Protein AF-A0A1L8FD38-F1 (afdb_monomer_lite)

pLDDT: mean 92.68, std 6.43, range [56.72, 98.38]

InterPro domains:
  IPR029375 Cilia- and flagella-associated protein 141 [PF15104] (20-100)

Structure (mmCIF, N/CA/C/O backbone):
data_AF-A0A1L8FD38-F1
#
_entry.id   AF-A0A1L8FD38-F1
#
loop_
_atom_site.group_PDB
_atom_site.id
_atom_site.type_symbol
_atom_site.label_atom_id
_atom_site.label_alt_id
_atom_site.label_comp_id
_atom_site.label_asym_id
_atom_site.label_entity_id
_atom_site.label_seq_id
_atom_site.pdbx_PDB_ins_code
_atom_site.Cartn_x
_atom_site.Cartn_y
_atom_site.Cartn_z
_atom_site.occupancy
_atom_site.B_iso_or_equiv
_atom_site.auth_seq_id
_atom_site.auth_comp_id
_atom_site.auth_asym_id
_atom_site.auth_atom_id
_atom_site.pdbx_PDB_model_num
ATOM 1 N N . MET A 1 1 ? 50.514 -5.854 -66.752 1.00 56.72 1 MET A N 1
ATOM 2 C CA . MET A 1 1 ? 50.769 -5.422 -65.360 1.00 56.72 1 MET A CA 1
ATOM 3 C C . MET A 1 1 ? 50.125 -4.059 -65.185 1.00 56.72 1 MET A C 1
ATOM 5 O O . MET A 1 1 ? 50.351 -3.207 -66.035 1.00 56.72 1 MET A O 1
ATOM 9 N N . LEU A 1 2 ? 49.262 -3.872 -64.185 1.00 68.06 2 LEU A N 1
ATOM 10 C CA . LEU A 1 2 ? 48.646 -2.565 -63.935 1.00 68.06 2 LEU A CA 1
ATOM 11 C C . LEU A 1 2 ? 49.738 -1.534 -63.613 1.00 68.06 2 LEU A C 1
ATOM 13 O O . LEU A 1 2 ? 50.715 -1.862 -62.945 1.00 68.06 2 LEU A O 1
ATOM 17 N N . SER A 1 3 ? 49.570 -0.300 -64.092 1.00 80.50 3 SER A N 1
ATOM 18 C CA . SER A 1 3 ? 50.418 0.833 -63.701 1.00 80.50 3 SER A CA 1
ATOM 19 C C . SER A 1 3 ? 50.446 0.960 -62.173 1.00 80.50 3 SER A C 1
ATOM 21 O O . SER A 1 3 ? 49.410 0.806 -61.524 1.00 80.50 3 SER A O 1
ATOM 23 N N . VAL A 1 4 ? 51.609 1.277 -61.599 1.00 81.94 4 VAL A N 1
ATOM 24 C CA . VAL A 1 4 ? 51.807 1.489 -60.149 1.00 81.94 4 VAL A CA 1
ATOM 25 C C . VAL A 1 4 ? 50.770 2.466 -59.572 1.00 81.94 4 VAL A C 1
ATOM 27 O O . VAL A 1 4 ? 50.275 2.285 -58.459 1.00 81.94 4 VAL A O 1
ATOM 30 N N . ASN A 1 5 ? 50.349 3.457 -60.363 1.00 83.00 5 ASN A N 1
ATOM 31 C CA . ASN A 1 5 ? 49.314 4.411 -59.966 1.00 83.00 5 ASN A CA 1
ATOM 32 C C . ASN A 1 5 ? 47.923 3.771 -59.860 1.00 83.00 5 ASN A C 1
ATOM 34 O O . ASN A 1 5 ? 47.168 4.113 -58.955 1.00 83.00 5 ASN A O 1
ATOM 38 N N . ALA A 1 6 ? 47.587 2.821 -60.736 1.00 80.94 6 ALA A N 1
ATOM 39 C CA . ALA A 1 6 ? 46.312 2.109 -60.686 1.00 80.94 6 ALA A CA 1
ATOM 40 C C . ALA A 1 6 ? 46.235 1.172 -59.469 1.00 80.94 6 ALA A C 1
ATOM 42 O O . ALA A 1 6 ? 45.207 1.125 -58.801 1.00 80.94 6 ALA A O 1
ATOM 43 N N . GLN A 1 7 ? 47.336 0.497 -59.119 1.00 84.56 7 GLN A N 1
ATOM 44 C CA . GLN A 1 7 ? 47.408 -0.332 -57.906 1.00 84.56 7 GLN A CA 1
ATOM 45 C C . GLN A 1 7 ? 47.212 0.501 -56.634 1.00 84.56 7 GLN A C 1
ATOM 47 O O . GLN A 1 7 ? 46.474 0.099 -55.737 1.00 84.56 7 GLN A O 1
ATOM 52 N N . ARG A 1 8 ? 47.799 1.701 -56.585 1.00 83.00 8 ARG A N 1
ATOM 53 C CA . ARG A 1 8 ? 47.629 2.626 -55.460 1.00 83.00 8 ARG A CA 1
ATOM 54 C C . ARG A 1 8 ? 46.189 3.129 -55.317 1.00 83.00 8 ARG A C 1
ATOM 56 O O . ARG A 1 8 ? 45.706 3.280 -54.200 1.00 83.00 8 ARG A O 1
ATOM 63 N N . GLN A 1 9 ? 45.489 3.367 -56.428 1.00 83.12 9 GLN A N 1
ATOM 64 C CA . GLN A 1 9 ? 44.071 3.746 -56.400 1.00 83.12 9 GLN A CA 1
ATOM 65 C C . GLN A 1 9 ? 43.195 2.608 -55.875 1.00 83.12 9 GLN A C 1
ATOM 67 O O . GLN A 1 9 ? 42.357 2.845 -55.011 1.00 83.12 9 GLN A O 1
ATOM 72 N N . VAL A 1 10 ? 43.436 1.372 -56.321 1.00 88.06 10 VAL A N 1
ATOM 73 C CA . VAL A 1 10 ? 42.725 0.190 -55.811 1.00 88.06 10 VAL A CA 1
ATOM 74 C C . VAL A 1 10 ? 42.932 0.050 -54.301 1.00 88.06 10 VAL A C 1
ATOM 76 O O . VAL A 1 10 ? 41.950 0.020 -53.563 1.00 88.06 10 VAL A O 1
ATOM 79 N N . GLN A 1 11 ? 44.178 0.115 -53.824 1.00 88.31 11 GLN A N 1
ATOM 80 C CA . GLN A 1 11 ? 44.491 0.059 -52.390 1.00 88.31 11 GLN A CA 1
ATOM 81 C C . GLN A 1 11 ? 43.795 1.172 -51.592 1.00 88.31 11 GLN A C 1
ATOM 83 O O . GLN A 1 11 ? 43.192 0.911 -50.553 1.00 88.31 11 GLN A O 1
ATOM 88 N N . ASN A 1 12 ? 43.812 2.412 -52.091 1.00 90.62 12 ASN A N 1
ATOM 89 C CA . ASN A 1 12 ? 43.117 3.524 -51.443 1.00 90.62 12 ASN A CA 1
ATOM 90 C C . ASN A 1 12 ? 41.600 3.295 -51.383 1.00 90.62 12 ASN A C 1
ATOM 92 O O . ASN A 1 12 ? 40.978 3.556 -50.354 1.00 90.62 12 ASN A O 1
ATOM 96 N N . THR A 1 13 ? 40.993 2.786 -52.458 1.00 90.88 13 THR A N 1
ATOM 97 C CA . THR A 1 13 ? 39.556 2.487 -52.466 1.00 90.88 13 THR A CA 1
ATOM 98 C C . THR A 1 13 ? 39.208 1.352 -51.510 1.00 90.88 13 THR A C 1
ATOM 100 O O . THR A 1 13 ? 38.262 1.484 -50.740 1.00 90.88 13 THR A O 1
ATOM 103 N N . GLU A 1 14 ? 39.989 0.273 -51.476 1.00 91.88 14 GLU A N 1
ATOM 104 C CA . GLU A 1 14 ? 39.795 -0.849 -50.551 1.00 91.88 14 GLU A CA 1
ATOM 105 C C . GLU A 1 14 ? 39.868 -0.401 -49.090 1.00 91.88 14 GLU A C 1
ATOM 107 O O . GLU A 1 14 ? 39.024 -0.801 -48.285 1.00 91.88 14 GLU A O 1
ATOM 112 N N . MET A 1 15 ? 40.812 0.489 -48.769 1.00 92.06 15 MET A N 1
ATOM 113 C CA . MET A 1 15 ? 40.943 1.104 -47.447 1.00 92.06 15 MET A CA 1
ATOM 114 C C . MET A 1 15 ? 39.725 1.955 -47.080 1.00 92.06 15 MET A C 1
ATOM 116 O O . MET A 1 15 ? 39.210 1.849 -45.966 1.00 92.06 15 MET A O 1
ATOM 120 N N . LEU A 1 16 ? 39.215 2.763 -48.013 1.00 92.69 16 LEU A N 1
ATOM 121 C CA . LEU A 1 16 ? 38.004 3.559 -47.798 1.00 92.69 16 LEU A CA 1
ATOM 122 C C . LEU A 1 16 ? 36.777 2.670 -47.569 1.00 92.69 16 LEU A C 1
ATOM 124 O O . LEU A 1 16 ? 36.005 2.908 -46.636 1.00 92.69 16 LEU A O 1
ATOM 128 N N . TRP A 1 17 ? 36.626 1.610 -48.365 1.00 89.56 17 TRP A N 1
ATOM 129 C CA . TRP A 1 17 ? 35.550 0.635 -48.206 1.00 89.56 17 TRP A CA 1
ATOM 130 C C . TRP A 1 17 ? 35.669 -0.149 -46.895 1.00 89.56 17 TRP A C 1
ATOM 132 O O . TRP A 1 17 ? 34.656 -0.393 -46.240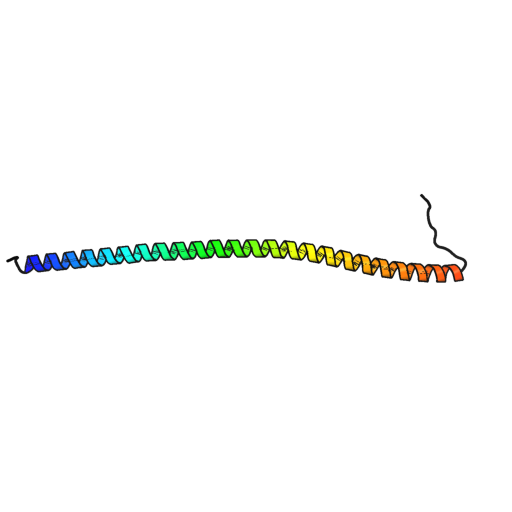 1.00 89.56 17 TRP A O 1
ATOM 142 N N . ALA A 1 18 ? 36.882 -0.513 -46.474 1.00 92.62 18 ALA A N 1
ATOM 143 C CA . ALA A 1 18 ? 37.130 -1.154 -45.185 1.00 92.62 18 ALA A CA 1
ATOM 144 C C . ALA A 1 18 ? 36.751 -0.232 -44.019 1.00 92.62 18 ALA A C 1
ATOM 146 O O . ALA A 1 18 ? 35.984 -0.638 -43.148 1.00 92.62 18 ALA A O 1
ATOM 147 N N . ALA A 1 19 ? 37.183 1.030 -44.058 1.00 93.38 19 ALA A N 1
ATOM 148 C CA . ALA A 1 19 ? 36.825 2.031 -43.058 1.00 93.38 19 ALA A CA 1
ATOM 149 C C . ALA A 1 19 ? 35.313 2.317 -43.019 1.00 93.38 19 ALA A C 1
ATOM 151 O O . ALA A 1 19 ? 34.765 2.653 -41.972 1.00 93.38 19 ALA A O 1
ATOM 152 N N . GLN A 1 20 ? 34.621 2.215 -44.156 1.00 93.88 20 GLN A N 1
ATOM 153 C CA . GLN A 1 20 ? 33.172 2.402 -44.222 1.00 93.88 20 GLN A CA 1
ATOM 154 C C . GLN A 1 20 ? 32.397 1.205 -43.664 1.00 93.88 20 GLN A C 1
ATOM 156 O O . GLN A 1 20 ? 31.399 1.406 -42.973 1.00 93.88 20 GLN A O 1
ATOM 161 N N . ARG A 1 21 ? 32.869 -0.024 -43.910 1.00 94.31 21 ARG A N 1
ATOM 162 C CA . ARG A 1 21 ? 32.319 -1.231 -43.276 1.00 94.31 21 ARG A CA 1
ATOM 163 C C . ARG A 1 21 ? 32.487 -1.189 -41.763 1.00 94.31 21 ARG A C 1
ATOM 165 O O . ARG A 1 21 ? 31.542 -1.515 -41.054 1.00 94.31 21 ARG A O 1
ATOM 172 N N . GLU A 1 22 ? 33.645 -0.749 -41.281 1.00 88.19 22 GLU A N 1
ATOM 173 C CA . GLU A 1 22 ? 33.897 -0.667 -39.843 1.00 88.19 22 GLU A CA 1
ATOM 174 C C . GLU A 1 22 ? 33.012 0.387 -39.174 1.00 88.19 22 GLU A C 1
ATOM 176 O O . GLU A 1 22 ? 32.321 0.085 -38.207 1.00 88.19 22 GLU A O 1
ATOM 181 N N . ARG A 1 23 ? 32.876 1.570 -39.788 1.00 92.62 23 ARG A N 1
ATOM 182 C CA . ARG A 1 23 ? 31.905 2.581 -39.340 1.00 92.62 23 ARG A CA 1
ATOM 183 C C . ARG A 1 23 ? 30.469 2.062 -39.312 1.00 92.62 23 ARG A C 1
ATOM 185 O O . ARG A 1 23 ? 29.695 2.455 -38.446 1.00 92.62 23 ARG A O 1
ATOM 192 N N . GLN A 1 24 ? 30.078 1.217 -40.268 1.00 91.44 24 GLN A N 1
ATOM 193 C CA . GLN A 1 24 ? 28.744 0.619 -40.250 1.00 91.44 24 GLN A CA 1
ATOM 194 C C . GLN A 1 24 ? 28.586 -0.344 -39.072 1.00 91.44 24 GLN A C 1
ATOM 196 O O . GLN A 1 24 ? 27.605 -0.233 -38.347 1.00 91.44 24 GLN A O 1
ATOM 201 N N . ARG A 1 25 ? 29.576 -1.208 -38.829 1.00 93.50 25 ARG A N 1
ATOM 202 C CA . ARG A 1 25 ? 29.575 -2.121 -37.678 1.00 93.50 25 ARG A CA 1
ATOM 203 C C . ARG A 1 25 ? 29.481 -1.370 -36.358 1.00 93.50 25 ARG A C 1
ATOM 205 O O . ARG A 1 25 ? 28.684 -1.749 -35.512 1.00 93.50 25 ARG A O 1
ATOM 212 N N . GLU A 1 26 ? 30.244 -0.293 -36.193 1.00 94.38 26 GLU A N 1
ATOM 213 C CA . GLU A 1 26 ? 30.187 0.545 -34.991 1.00 94.38 26 GLU A CA 1
ATOM 214 C C . GLU A 1 26 ? 28.800 1.168 -34.790 1.00 94.38 26 GLU A C 1
ATOM 216 O O . GLU A 1 26 ? 28.289 1.181 -33.671 1.00 94.38 26 GLU A O 1
ATOM 221 N N . ARG A 1 27 ? 28.158 1.644 -35.867 1.00 93.44 27 ARG A N 1
ATOM 222 C CA . ARG A 1 27 ? 26.781 2.164 -35.809 1.00 93.44 27 ARG A CA 1
ATOM 223 C C . ARG A 1 27 ? 25.781 1.090 -35.404 1.00 93.44 27 ARG A C 1
ATOM 225 O O . ARG A 1 27 ? 24.936 1.348 -34.550 1.00 93.44 27 ARG A O 1
ATOM 232 N N . ASP A 1 28 ? 25.894 -0.095 -35.991 1.00 95.62 28 ASP A N 1
ATOM 233 C CA . ASP A 1 28 ? 24.998 -1.211 -35.702 1.00 95.62 28 ASP A CA 1
ATOM 234 C C . ASP A 1 28 ? 25.175 -1.675 -34.244 1.00 95.62 28 ASP A C 1
ATOM 236 O O . ASP A 1 28 ? 24.195 -1.833 -33.518 1.00 95.62 28 ASP A O 1
ATOM 240 N N . LEU A 1 29 ? 26.423 -1.801 -33.774 1.00 94.62 29 LEU A N 1
ATOM 241 C CA . LEU A 1 29 ? 26.744 -2.134 -32.382 1.00 94.62 29 LEU A CA 1
ATOM 242 C C . LEU A 1 29 ? 26.188 -1.098 -31.405 1.00 94.62 29 LEU A C 1
ATOM 244 O O . LEU A 1 29 ? 25.589 -1.472 -30.398 1.00 94.62 29 LEU A O 1
ATOM 248 N N . LYS A 1 30 ? 26.346 0.190 -31.722 1.00 95.06 30 LYS A N 1
ATOM 249 C CA . LYS A 1 30 ? 25.822 1.287 -30.908 1.00 95.06 30 LYS A CA 1
ATOM 250 C C . LYS A 1 30 ? 24.294 1.252 -30.820 1.00 95.06 30 LYS A C 1
ATOM 252 O O . LYS A 1 30 ? 23.740 1.379 -29.734 1.00 95.06 30 LYS A O 1
ATOM 257 N N . SER A 1 31 ? 23.612 1.015 -31.939 1.00 93.38 31 SER A N 1
ATOM 258 C CA . SER A 1 31 ? 22.150 0.901 -31.950 1.00 93.38 31 SER A CA 1
ATOM 259 C C . SER A 1 31 ? 21.663 -0.269 -31.088 1.00 93.38 31 SER A C 1
ATOM 261 O O . SER A 1 31 ? 20.696 -0.131 -30.340 1.00 93.38 31 SER A O 1
ATOM 263 N N . VAL A 1 32 ? 22.360 -1.408 -31.137 1.00 95.12 32 VAL A N 1
ATOM 264 C CA . VAL A 1 32 ? 22.035 -2.573 -30.302 1.00 95.12 32 VAL A CA 1
ATOM 265 C C . VAL A 1 32 ? 22.292 -2.295 -28.818 1.00 95.12 32 VAL A C 1
ATOM 267 O O . VAL A 1 32 ? 21.487 -2.717 -27.984 1.00 95.12 32 VAL A O 1
ATOM 270 N N . SER A 1 33 ? 23.379 -1.599 -28.464 1.00 90.06 33 SER A N 1
ATOM 271 C CA . SER A 1 33 ? 23.648 -1.243 -27.066 1.00 90.06 33 SER A CA 1
ATOM 272 C C . SER A 1 33 ? 22.606 -0.276 -26.512 1.00 90.06 33 SER A C 1
ATOM 274 O O . SER A 1 33 ? 22.083 -0.531 -25.432 1.00 90.06 33 SER A O 1
ATOM 276 N N . GLU A 1 34 ? 22.250 0.763 -27.272 1.00 94.25 34 GLU A N 1
ATOM 277 C CA . GLU A 1 34 ? 21.219 1.736 -26.885 1.00 94.25 34 GLU A CA 1
ATOM 278 C C . GLU A 1 34 ? 19.870 1.039 -26.667 1.00 94.25 34 GLU A C 1
ATOM 280 O O . GLU A 1 34 ? 19.263 1.166 -25.606 1.00 94.25 34 GLU A O 1
ATOM 285 N N . TRP A 1 35 ? 19.448 0.191 -27.611 1.00 94.00 35 TRP A N 1
ATOM 286 C CA . TRP A 1 35 ? 18.205 -0.570 -27.473 1.00 94.00 35 TRP A CA 1
ATOM 287 C C . TRP A 1 35 ? 18.199 -1.486 -26.240 1.00 94.00 35 TRP A C 1
ATOM 289 O O . TRP A 1 35 ? 17.182 -1.617 -25.554 1.00 94.00 35 TRP A O 1
ATOM 299 N N . LYS A 1 36 ? 19.331 -2.128 -25.932 1.00 93.38 36 LYS A N 1
ATOM 300 C CA . LYS A 1 36 ? 19.461 -2.984 -24.748 1.00 93.38 36 LYS A CA 1
ATOM 301 C C . LYS A 1 36 ? 19.377 -2.173 -23.455 1.00 93.38 36 LYS A C 1
ATOM 303 O O . LYS A 1 36 ? 18.725 -2.624 -22.515 1.00 93.38 36 LYS A O 1
ATOM 308 N N . GLU A 1 37 ? 20.018 -1.009 -23.396 1.00 87.44 37 GLU A N 1
ATOM 309 C CA . GLU A 1 37 ? 19.950 -0.099 -22.248 1.00 87.44 37 GLU A CA 1
ATOM 310 C C . GLU A 1 37 ? 18.522 0.409 -22.025 1.00 87.44 37 GLU A C 1
ATOM 312 O O . GLU A 1 37 ? 18.019 0.328 -20.901 1.00 87.44 37 GLU A O 1
ATOM 317 N N . ASP A 1 38 ? 17.824 0.800 -23.092 1.00 92.50 38 ASP A N 1
ATOM 318 C CA . ASP A 1 38 ? 16.416 1.206 -23.045 1.00 92.50 38 ASP A CA 1
ATOM 319 C C . ASP A 1 38 ? 15.511 0.067 -22.556 1.00 92.50 38 ASP A C 1
ATOM 321 O O . ASP A 1 38 ? 14.636 0.255 -21.700 1.00 92.50 38 ASP A O 1
ATOM 325 N N . LEU A 1 39 ? 15.730 -1.155 -23.050 1.00 90.12 39 LEU A N 1
ATOM 326 C CA . LEU A 1 39 ? 14.988 -2.329 -22.601 1.00 90.12 39 LEU A CA 1
ATOM 327 C C . LEU A 1 39 ? 15.256 -2.620 -21.117 1.00 90.12 39 LEU A C 1
ATOM 329 O O . LEU A 1 39 ? 14.320 -2.832 -20.345 1.00 90.12 39 LEU A O 1
ATOM 333 N N . CYS A 1 40 ? 16.516 -2.579 -20.686 1.00 89.88 40 CYS A N 1
ATOM 334 C CA . CYS A 1 40 ? 16.874 -2.734 -19.279 1.00 89.88 40 CYS A CA 1
ATOM 335 C C . CYS A 1 40 ? 16.230 -1.643 -18.409 1.00 89.88 40 CYS A C 1
ATOM 337 O O . CYS A 1 40 ? 15.691 -1.959 -17.347 1.00 89.88 40 CYS A O 1
ATOM 339 N N . GLY A 1 41 ? 16.205 -0.389 -18.865 1.00 92.19 41 GLY A N 1
ATOM 340 C CA . GLY A 1 41 ? 15.578 0.731 -18.160 1.00 92.19 41 GLY A CA 1
ATOM 341 C C . GLY A 1 41 ? 14.056 0.595 -18.047 1.00 92.19 41 GLY A C 1
ATOM 342 O O . GLY A 1 41 ? 13.481 0.784 -16.968 1.00 92.19 41 GLY A O 1
ATOM 343 N N . THR A 1 42 ? 13.387 0.198 -19.132 1.00 91.06 42 THR A N 1
ATOM 344 C CA . THR A 1 42 ? 11.933 -0.042 -19.139 1.00 91.06 42 THR A CA 1
ATOM 345 C C . THR A 1 42 ? 11.551 -1.237 -18.264 1.00 91.06 42 THR A C 1
ATOM 347 O O . THR A 1 42 ? 10.576 -1.161 -17.506 1.00 91.06 42 THR A O 1
ATOM 350 N N . MET A 1 43 ? 12.341 -2.314 -18.295 1.00 91.62 43 MET A N 1
ATOM 351 C CA . MET A 1 43 ? 12.173 -3.473 -17.418 1.00 91.62 43 MET A CA 1
ATOM 352 C C . MET A 1 43 ? 12.390 -3.109 -15.948 1.00 91.62 43 MET A C 1
ATOM 354 O O . MET A 1 43 ? 11.538 -3.435 -15.120 1.00 91.62 43 MET A O 1
ATOM 358 N N . ALA A 1 44 ? 13.464 -2.387 -15.619 1.00 93.75 44 ALA A N 1
ATOM 359 C CA . ALA A 1 44 ? 13.746 -1.936 -14.257 1.00 93.75 44 ALA A CA 1
ATOM 360 C C . ALA A 1 44 ? 12.601 -1.072 -13.712 1.00 93.75 44 ALA A C 1
ATOM 362 O O . ALA A 1 44 ? 12.074 -1.335 -12.631 1.00 93.75 44 ALA A O 1
ATOM 363 N N . SER A 1 45 ? 12.123 -0.118 -14.514 1.00 92.88 45 SER A N 1
ATOM 364 C CA . SER A 1 45 ? 10.990 0.742 -14.162 1.00 92.88 45 SER A CA 1
ATOM 365 C C . SER A 1 45 ? 9.691 -0.046 -13.955 1.00 92.88 45 SER A C 1
ATOM 367 O O . SER A 1 45 ? 8.868 0.301 -13.104 1.00 92.88 45 SER A O 1
ATOM 369 N N . ARG A 1 46 ? 9.462 -1.116 -14.730 1.00 94.38 46 ARG A N 1
ATOM 370 C CA . ARG A 1 46 ? 8.309 -2.014 -14.546 1.00 94.38 46 ARG A CA 1
ATOM 371 C C . ARG A 1 46 ? 8.413 -2.796 -13.239 1.00 94.38 46 ARG A C 1
ATOM 373 O O . ARG A 1 46 ? 7.442 -2.831 -12.487 1.00 94.38 46 ARG A O 1
ATOM 380 N N . ILE A 1 47 ? 9.571 -3.393 -12.970 1.00 95.19 47 ILE A N 1
ATOM 381 C CA . ILE A 1 47 ? 9.840 -4.145 -11.738 1.00 95.19 47 ILE A CA 1
ATOM 382 C C . ILE A 1 47 ? 9.645 -3.240 -10.520 1.00 95.19 47 ILE A C 1
ATOM 384 O O . ILE A 1 47 ? 8.940 -3.599 -9.580 1.00 95.19 47 ILE A O 1
ATOM 388 N N . GLU A 1 48 ? 10.176 -2.022 -10.568 1.00 95.62 48 GLU A N 1
ATOM 389 C CA . GLU A 1 48 ? 10.049 -1.057 -9.483 1.00 95.62 48 GLU A CA 1
ATOM 390 C C . GLU A 1 48 ? 8.590 -0.627 -9.248 1.00 95.62 48 GLU A C 1
ATOM 392 O O . GLU A 1 48 ? 8.139 -0.539 -8.103 1.00 95.62 48 GLU A O 1
ATOM 397 N N . ARG A 1 49 ? 7.812 -0.396 -10.318 1.00 95.88 49 ARG A N 1
ATOM 398 C CA . ARG A 1 49 ? 6.367 -0.128 -10.209 1.00 95.88 49 ARG A CA 1
ATOM 399 C C . ARG A 1 49 ? 5.621 -1.293 -9.565 1.00 95.88 49 ARG A C 1
ATOM 401 O O . ARG A 1 49 ? 4.827 -1.047 -8.661 1.00 95.88 49 ARG A O 1
ATOM 408 N N . ASN A 1 50 ? 5.912 -2.526 -9.974 1.00 96.56 50 ASN A N 1
ATOM 409 C CA . ASN A 1 50 ? 5.307 -3.714 -9.377 1.00 96.56 50 ASN A CA 1
ATOM 410 C C . ASN A 1 50 ? 5.661 -3.825 -7.887 1.00 96.56 50 ASN A C 1
ATOM 412 O O . ASN A 1 50 ? 4.764 -3.939 -7.061 1.00 96.56 50 ASN A O 1
ATOM 416 N N . HIS A 1 51 ? 6.936 -3.675 -7.516 1.00 96.94 51 HIS A N 1
ATOM 417 C CA . HIS A 1 51 ? 7.350 -3.694 -6.109 1.00 96.94 51 HIS A CA 1
ATOM 418 C C . HIS A 1 51 ? 6.726 -2.574 -5.275 1.00 96.94 51 HIS A C 1
ATOM 420 O O . HIS A 1 51 ? 6.465 -2.762 -4.089 1.00 96.94 51 HIS A O 1
ATOM 426 N N . ARG A 1 52 ? 6.503 -1.387 -5.850 1.00 97.06 52 ARG A N 1
ATOM 427 C CA . ARG A 1 52 ? 5.768 -0.314 -5.163 1.00 97.06 52 ARG A CA 1
ATOM 428 C C . ARG A 1 52 ? 4.307 -0.685 -4.933 1.00 97.06 52 ARG A C 1
ATOM 430 O O . ARG A 1 52 ? 3.810 -0.432 -3.841 1.00 97.06 52 ARG A O 1
ATOM 437 N N . ALA A 1 53 ? 3.643 -1.274 -5.927 1.00 96.81 53 ALA A N 1
ATOM 438 C CA . ALA A 1 53 ? 2.257 -1.714 -5.797 1.00 96.81 53 ALA A CA 1
ATOM 439 C C . ALA A 1 53 ? 2.119 -2.795 -4.715 1.00 96.81 53 ALA A C 1
ATOM 441 O O . ALA A 1 53 ? 1.350 -2.608 -3.777 1.00 96.81 53 ALA A O 1
ATOM 442 N N . THR A 1 54 ? 2.954 -3.838 -4.764 1.00 97.25 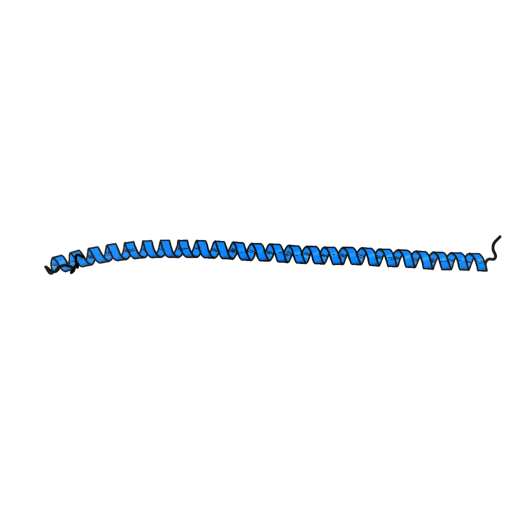54 THR A N 1
ATOM 443 C CA . THR A 1 54 ? 2.950 -4.915 -3.763 1.00 97.25 54 THR A CA 1
ATOM 444 C C . THR A 1 54 ? 3.224 -4.388 -2.356 1.00 97.25 54 THR A C 1
ATOM 446 O O . THR A 1 54 ? 2.459 -4.670 -1.442 1.00 97.25 54 THR A O 1
ATOM 449 N N . ARG A 1 55 ? 4.241 -3.532 -2.170 1.00 97.00 55 ARG A N 1
ATOM 450 C CA . ARG A 1 55 ? 4.519 -2.936 -0.849 1.00 97.00 55 ARG A CA 1
ATOM 451 C C . ARG A 1 55 ? 3.358 -2.101 -0.317 1.00 97.00 55 ARG A C 1
ATOM 453 O O . ARG A 1 55 ? 3.145 -2.051 0.890 1.00 97.00 55 ARG A O 1
ATOM 460 N N . LYS A 1 56 ? 2.624 -1.414 -1.195 1.00 97.62 56 LYS A N 1
ATOM 461 C CA . LYS A 1 56 ? 1.449 -0.639 -0.792 1.00 97.62 56 LYS A CA 1
ATOM 462 C C . LYS A 1 56 ? 0.336 -1.562 -0.291 1.00 97.62 56 LYS A C 1
ATOM 464 O O . LYS A 1 56 ? -0.222 -1.297 0.768 1.00 97.62 56 LYS A O 1
ATOM 469 N N . GLU A 1 57 ? 0.056 -2.642 -1.016 1.00 97.12 57 GLU A N 1
ATOM 470 C CA . GLU A 1 57 ? -0.936 -3.647 -0.616 1.00 97.12 57 GLU A CA 1
ATOM 471 C C . GLU A 1 57 ? -0.565 -4.304 0.721 1.00 97.12 57 GLU A C 1
ATOM 473 O O . GLU A 1 57 ? -1.393 -4.364 1.630 1.00 97.12 57 GLU A O 1
ATOM 478 N N . GLU A 1 58 ? 0.696 -4.711 0.885 1.00 97.38 58 GLU A N 1
ATOM 479 C CA . GLU A 1 58 ? 1.213 -5.272 2.139 1.00 97.38 58 GLU A CA 1
ATOM 480 C C . GLU A 1 58 ? 1.056 -4.289 3.307 1.00 97.38 58 GLU A C 1
ATOM 482 O O . GLU A 1 58 ? 0.590 -4.664 4.383 1.00 97.38 58 GLU A O 1
ATOM 487 N N . MET A 1 59 ? 1.374 -3.010 3.094 1.00 97.88 59 MET A N 1
ATOM 488 C CA . MET A 1 59 ? 1.226 -1.978 4.122 1.00 97.88 59 MET A CA 1
ATOM 489 C C . MET A 1 59 ? -0.240 -1.765 4.524 1.00 97.88 59 MET A C 1
ATOM 491 O O . MET A 1 59 ? -0.541 -1.578 5.705 1.00 97.88 59 MET A O 1
ATOM 495 N N . GLU A 1 60 ? -1.169 -1.801 3.567 1.00 97.94 60 GLU A N 1
ATOM 496 C CA . GLU A 1 60 ? -2.603 -1.682 3.843 1.00 97.94 60 GLU A CA 1
ATOM 497 C C . GLU A 1 60 ? -3.141 -2.881 4.636 1.00 97.94 60 GLU A C 1
ATOM 499 O O . GLU A 1 60 ? -3.968 -2.698 5.536 1.00 97.94 60 GLU A O 1
ATOM 504 N N . LEU A 1 61 ? -2.668 -4.096 4.344 1.00 97.69 61 LEU A N 1
ATOM 505 C CA . LEU A 1 61 ? -3.018 -5.299 5.103 1.00 97.69 61 LEU A CA 1
ATOM 506 C C . LEU A 1 61 ? -2.486 -5.225 6.538 1.00 97.69 61 LEU A C 1
ATOM 508 O O . LEU A 1 61 ? -3.268 -5.347 7.482 1.00 97.69 61 LEU A O 1
ATOM 512 N N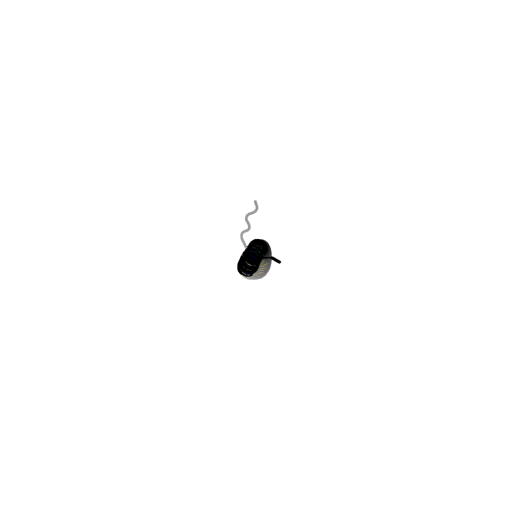 . LEU A 1 62 ? -1.201 -4.903 6.708 1.00 97.12 62 LEU A N 1
ATOM 513 C CA . LEU A 1 62 ? -0.585 -4.733 8.027 1.00 97.12 62 LEU A CA 1
ATOM 514 C C . LEU A 1 62 ? -1.278 -3.640 8.847 1.00 97.12 62 LEU A C 1
ATOM 516 O O . LEU A 1 62 ? -1.478 -3.787 10.054 1.00 97.12 62 LEU A O 1
ATOM 520 N N . HIS A 1 63 ? -1.692 -2.544 8.206 1.00 97.69 63 HIS A N 1
ATOM 521 C CA . HIS A 1 63 ? -2.440 -1.490 8.882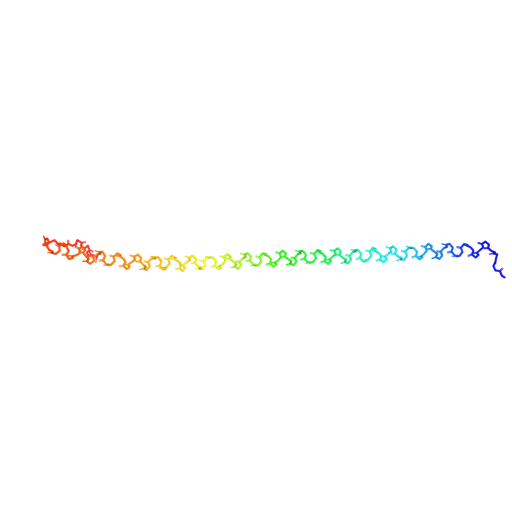 1.00 97.69 63 HIS A CA 1
ATOM 522 C C . HIS A 1 63 ? -3.789 -1.995 9.412 1.00 97.69 63 HIS A C 1
ATOM 524 O O . HIS A 1 63 ? -4.141 -1.718 10.562 1.00 97.69 63 HIS A O 1
ATOM 530 N N . LYS A 1 64 ? -4.537 -2.758 8.604 1.00 97.31 64 LYS A N 1
ATOM 531 C CA . LYS A 1 64 ? -5.815 -3.353 9.028 1.00 97.31 64 LYS A CA 1
ATOM 532 C C . LYS A 1 64 ? -5.615 -4.297 10.209 1.00 97.31 64 LYS A C 1
ATOM 534 O O . LYS A 1 64 ? -6.340 -4.187 11.197 1.00 97.31 64 LYS A O 1
ATOM 539 N N . GLU A 1 65 ? -4.618 -5.173 10.138 1.00 97.31 65 GLU A N 1
ATOM 540 C CA . GLU A 1 65 ? -4.284 -6.105 11.218 1.00 97.31 65 GLU A CA 1
ATOM 541 C C . GLU A 1 65 ? -3.918 -5.374 12.509 1.00 97.31 65 GLU A C 1
ATOM 543 O O . GLU A 1 65 ? -4.481 -5.658 13.567 1.00 97.31 65 GLU A O 1
ATOM 548 N N . LEU A 1 66 ? -3.065 -4.353 12.421 1.00 98.00 66 LEU A N 1
ATOM 549 C CA . LEU A 1 66 ? -2.684 -3.532 13.566 1.00 98.00 66 LEU A CA 1
ATOM 550 C C . LEU A 1 66 ? -3.897 -2.861 14.224 1.00 98.00 66 LEU A C 1
ATOM 552 O O . LEU A 1 66 ? -4.005 -2.830 15.452 1.00 98.00 66 LEU A O 1
ATOM 556 N N . VAL A 1 67 ? -4.823 -2.323 13.426 1.00 98.19 67 VAL A N 1
ATOM 557 C CA . VAL A 1 67 ? -6.054 -1.708 13.941 1.00 98.19 67 VAL A CA 1
ATOM 558 C C . VAL A 1 67 ? -6.941 -2.747 14.626 1.00 98.19 67 VAL A C 1
ATOM 560 O O . VAL A 1 67 ? -7.489 -2.456 15.689 1.00 98.19 67 VAL A O 1
ATOM 563 N N . MET A 1 68 ? -7.065 -3.955 14.070 1.00 98.12 68 MET A N 1
ATOM 564 C CA . MET A 1 68 ? -7.830 -5.039 14.696 1.00 98.12 68 MET A CA 1
ATOM 565 C C . MET A 1 68 ? -7.237 -5.444 16.047 1.00 98.12 68 MET A C 1
ATOM 567 O O . MET A 1 68 ? -7.971 -5.513 17.032 1.00 98.12 68 MET A O 1
ATOM 571 N N . VAL A 1 69 ? -5.915 -5.620 16.124 1.00 98.25 69 VAL A N 1
ATOM 572 C CA . VAL A 1 69 ? -5.219 -5.951 17.378 1.00 98.25 69 VAL A CA 1
ATOM 573 C C . VAL A 1 69 ? -5.417 -4.850 18.420 1.00 98.25 69 VAL A C 1
ATOM 575 O O . VAL A 1 69 ? -5.765 -5.138 19.564 1.00 98.25 69 VAL A O 1
ATOM 578 N N . ARG A 1 70 ? -5.270 -3.578 18.028 1.00 98.12 70 ARG A N 1
ATOM 579 C CA . ARG A 1 70 ? -5.498 -2.437 18.931 1.00 98.12 70 ARG A CA 1
ATOM 580 C C . ARG A 1 70 ? -6.932 -2.381 19.440 1.00 98.12 70 ARG A C 1
ATOM 582 O O . ARG A 1 70 ? -7.140 -2.160 20.628 1.00 98.12 70 ARG A O 1
ATOM 589 N N . ARG A 1 71 ? -7.917 -2.597 18.566 1.00 98.25 71 ARG A N 1
ATOM 590 C CA . ARG A 1 71 ? -9.334 -2.636 18.955 1.00 98.25 71 ARG A CA 1
ATOM 591 C C . ARG A 1 71 ? -9.609 -3.773 19.931 1.00 98.25 71 ARG A C 1
ATOM 593 O O . ARG A 1 71 ? -10.267 -3.540 20.935 1.00 98.25 71 ARG A O 1
ATOM 600 N N . ALA A 1 72 ? -9.082 -4.969 19.676 1.00 98.19 72 ALA A N 1
ATOM 601 C CA . ALA A 1 72 ? -9.243 -6.108 20.575 1.00 98.19 72 ALA A CA 1
ATOM 602 C C . ALA A 1 72 ? -8.617 -5.842 21.954 1.00 98.19 72 ALA A C 1
ATOM 604 O O . ALA A 1 72 ? -9.256 -6.086 22.977 1.00 98.19 72 ALA A O 1
ATOM 605 N N . ALA A 1 73 ? -7.407 -5.275 21.985 1.00 98.31 73 ALA A N 1
ATOM 606 C CA . ALA A 1 73 ? -6.746 -4.883 23.227 1.00 98.31 73 ALA A CA 1
ATOM 607 C C . ALA A 1 73 ? -7.551 -3.822 23.994 1.00 98.31 73 ALA A C 1
ATOM 609 O O . ALA A 1 73 ? -7.751 -3.962 25.197 1.00 98.31 73 ALA A O 1
ATOM 610 N N . LEU A 1 74 ? -8.069 -2.806 23.296 1.00 98.38 74 LEU A N 1
ATOM 611 C CA . LEU A 1 74 ? -8.909 -1.769 23.894 1.00 98.38 74 LEU A CA 1
ATOM 612 C C . LEU A 1 74 ? -10.213 -2.345 24.456 1.00 98.38 74 LEU A C 1
ATOM 614 O O . LEU A 1 74 ? -10.595 -2.010 25.570 1.00 98.38 74 LEU A O 1
ATOM 618 N N . HIS A 1 75 ? -10.883 -3.229 23.714 1.00 98.19 75 HIS A N 1
ATOM 619 C CA . HIS A 1 75 ? -12.102 -3.884 24.187 1.00 98.19 75 HIS A CA 1
ATOM 620 C C . HIS A 1 75 ? -11.863 -4.681 25.466 1.00 98.19 75 HIS A C 1
ATOM 622 O O . HIS A 1 75 ? -12.686 -4.611 26.373 1.00 98.19 75 HIS A O 1
ATOM 628 N N . LYS A 1 76 ? -10.738 -5.396 25.556 1.00 97.94 76 LYS A N 1
ATOM 629 C CA . LYS A 1 76 ? -10.367 -6.126 26.769 1.00 97.94 76 LYS A CA 1
ATOM 630 C C . LYS A 1 76 ? -10.185 -5.178 27.958 1.00 97.94 76 LYS A C 1
ATOM 632 O O . LYS A 1 76 ? -10.760 -5.413 29.013 1.00 97.94 76 LYS A O 1
ATOM 637 N N . LEU A 1 77 ? -9.451 -4.085 27.756 1.00 98.25 77 LEU A N 1
ATOM 638 C CA . LEU A 1 77 ? -9.197 -3.077 28.789 1.00 98.25 77 LEU A CA 1
ATOM 639 C C . LEU A 1 77 ? -10.506 -2.449 29.294 1.00 98.25 77 LEU A C 1
ATOM 641 O O . LEU A 1 77 ? -10.753 -2.400 30.493 1.00 98.25 77 LEU A O 1
ATOM 645 N N . LEU A 1 78 ? -11.401 -2.076 28.376 1.00 97.62 78 LEU A N 1
ATOM 646 C CA . LEU A 1 78 ? -12.712 -1.523 28.723 1.00 97.62 78 LEU A CA 1
ATOM 647 C C . LEU A 1 78 ? -13.614 -2.530 29.447 1.00 97.62 78 LEU A C 1
ATOM 649 O O . LEU A 1 78 ? -14.401 -2.135 30.301 1.00 97.62 78 LEU A O 1
ATOM 653 N N . GLN A 1 79 ? -13.534 -3.821 29.115 1.00 96.69 79 GLN A N 1
ATOM 654 C CA . GLN A 1 79 ? -14.281 -4.862 29.828 1.00 96.69 79 GLN A CA 1
ATOM 655 C C . GLN A 1 79 ? -13.794 -5.018 31.270 1.00 96.69 79 GLN A C 1
ATOM 657 O O . GLN A 1 79 ? -14.615 -5.149 32.179 1.00 96.69 79 GLN A O 1
ATOM 662 N N . GLU A 1 80 ? -12.477 -4.980 31.477 1.00 97.44 80 GLU A N 1
ATOM 663 C CA . GLU A 1 80 ? -11.863 -5.026 32.806 1.00 97.44 80 GLU A CA 1
ATOM 664 C C . GLU A 1 80 ? -12.279 -3.805 33.640 1.00 97.44 80 GLU A C 1
ATOM 666 O O . GLU A 1 80 ? -12.787 -3.969 34.751 1.00 97.44 80 GLU A O 1
ATOM 671 N N . GLU A 1 81 ? -12.174 -2.596 33.082 1.00 97.06 81 GLU A N 1
ATOM 672 C CA . GLU A 1 81 ? -12.613 -1.356 33.739 1.00 97.06 81 GLU A CA 1
ATOM 673 C C . GLU A 1 81 ? -14.117 -1.363 34.035 1.00 97.06 81 GLU A C 1
ATOM 675 O O . GLU A 1 81 ? -14.552 -1.010 35.131 1.00 97.06 81 GLU A O 1
ATOM 680 N N . GLN A 1 82 ? -14.944 -1.813 33.087 1.00 95.12 82 GLN A N 1
ATOM 681 C CA . GLN A 1 82 ? -16.388 -1.886 33.289 1.00 95.12 82 GLN A CA 1
ATOM 682 C C . GLN A 1 82 ? -16.747 -2.820 34.447 1.00 95.12 82 GLN A C 1
ATOM 684 O O . GLN A 1 82 ? -17.702 -2.544 35.178 1.00 95.12 82 GLN A O 1
ATOM 689 N N . GLN A 1 83 ? -16.017 -3.923 34.612 1.00 94.94 83 GLN A N 1
ATOM 690 C CA . GLN A 1 83 ? -16.234 -4.828 35.731 1.00 94.94 83 GLN A CA 1
ATOM 691 C C . GLN A 1 83 ? -15.836 -4.173 37.057 1.00 94.94 83 GLN A C 1
ATOM 693 O O . GLN A 1 83 ? -16.635 -4.188 37.990 1.00 94.94 83 GLN A O 1
ATOM 698 N N . GLN A 1 84 ? -14.676 -3.515 37.108 1.00 96.12 84 GLN A N 1
ATOM 699 C CA . GLN A 1 84 ? -14.234 -2.776 38.295 1.00 96.12 84 GLN A CA 1
ATOM 700 C C . GLN A 1 84 ? -15.271 -1.728 38.722 1.00 96.12 84 GLN A C 1
ATOM 702 O O . GLN A 1 84 ? -15.706 -1.717 39.873 1.00 96.12 84 GLN A O 1
ATOM 707 N N . TYR A 1 85 ? -15.767 -0.915 37.786 1.00 96.38 85 TYR A N 1
ATOM 708 C CA . TYR A 1 85 ? -16.773 0.099 38.104 1.00 96.38 85 TYR A CA 1
ATOM 709 C C . TYR A 1 85 ? -18.121 -0.483 38.524 1.00 96.38 85 TYR A C 1
ATOM 711 O O . TYR A 1 85 ? -18.822 0.119 39.339 1.00 96.38 85 TYR A O 1
ATOM 719 N N . LYS A 1 86 ? -18.519 -1.643 37.986 1.00 94.31 86 LYS A N 1
ATOM 720 C CA . LYS A 1 86 ? -19.732 -2.331 38.452 1.00 94.31 86 LYS A CA 1
ATOM 721 C C . LYS A 1 86 ? -19.599 -2.711 39.920 1.00 94.31 86 LYS A C 1
ATOM 723 O O . LYS A 1 86 ? -20.536 -2.485 40.681 1.00 94.31 86 LYS A O 1
ATOM 728 N N . ASP A 1 87 ? -18.451 -3.250 40.308 1.00 94.06 87 ASP A N 1
ATOM 729 C CA . ASP A 1 87 ? -18.204 -3.680 41.680 1.00 94.06 87 ASP A CA 1
ATOM 730 C C . ASP A 1 87 ? -18.169 -2.475 42.636 1.00 94.06 87 ASP A C 1
ATOM 732 O O . ASP A 1 87 ? -18.832 -2.491 43.675 1.00 94.06 87 ASP A O 1
ATOM 736 N N . GLU A 1 88 ? -17.516 -1.377 42.244 1.00 95.81 88 GLU A N 1
ATOM 737 C CA . GLU A 1 88 ? -17.516 -0.118 43.004 1.00 95.81 88 GLU A CA 1
ATOM 738 C C . GLU A 1 88 ? -18.916 0.492 43.166 1.00 95.81 88 GLU A C 1
ATOM 740 O O . GLU A 1 88 ? -19.282 0.953 44.250 1.00 95.81 88 GLU A O 1
ATOM 745 N N . LEU A 1 89 ? -19.729 0.489 42.106 1.00 95.25 89 LEU A N 1
ATOM 746 C CA . LEU A 1 89 ? -21.099 0.999 42.161 1.00 95.25 89 LEU A CA 1
ATOM 747 C C . LEU A 1 89 ? -21.988 0.129 43.050 1.00 95.25 89 LEU A C 1
ATOM 749 O O . LEU A 1 89 ? -22.761 0.671 43.844 1.00 95.25 89 LEU A O 1
ATOM 753 N N . ASN A 1 90 ? -21.834 -1.194 42.974 1.00 92.56 90 ASN A N 1
ATOM 754 C CA . ASN A 1 90 ? -22.565 -2.131 43.820 1.00 92.56 90 ASN A CA 1
ATOM 755 C C . ASN A 1 90 ? -22.258 -1.899 45.308 1.00 92.56 90 ASN A C 1
ATOM 757 O O . ASN A 1 90 ? -23.181 -1.920 46.122 1.00 92.56 90 ASN A O 1
ATOM 761 N N . LEU A 1 91 ? -21.002 -1.593 45.667 1.00 94.19 91 LEU A N 1
ATOM 762 C CA . LEU A 1 91 ? -20.630 -1.205 47.037 1.00 94.19 91 LEU A CA 1
ATOM 763 C C . LEU A 1 91 ? -21.335 0.080 47.499 1.00 94.19 91 LEU A C 1
ATOM 765 O O . LEU A 1 91 ? -21.653 0.222 48.677 1.00 94.19 91 LEU A O 1
ATOM 769 N N . GLN A 1 92 ? -21.621 1.002 46.578 1.00 95.06 92 GLN A N 1
ATOM 770 C CA . GLN A 1 92 ? -22.391 2.222 46.847 1.00 95.06 92 GLN A CA 1
ATOM 771 C C . GLN A 1 92 ? -23.915 2.014 46.775 1.00 95.06 92 GLN A C 1
ATOM 773 O O . GLN A 1 92 ? -24.667 2.976 46.947 1.00 95.06 92 GLN A O 1
ATOM 778 N N . GLY A 1 93 ? -24.388 0.797 46.478 1.00 92.38 93 GLY A N 1
ATOM 779 C CA . GLY A 1 93 ? -25.804 0.500 46.244 1.00 92.38 93 GLY A CA 1
ATOM 780 C C . GLY A 1 93 ? -26.371 1.125 44.961 1.00 92.38 93 GLY A C 1
ATOM 781 O O . GLY A 1 93 ? -27.586 1.268 44.829 1.00 92.38 93 GLY A O 1
ATOM 782 N N . LYS A 1 94 ? -25.509 1.532 44.022 1.00 93.62 94 LYS A N 1
ATOM 783 C CA . LYS A 1 94 ? -25.872 2.113 42.721 1.00 93.62 94 LYS A CA 1
ATOM 784 C C . LYS A 1 94 ? -25.604 1.105 41.607 1.00 93.62 94 LYS A C 1
ATOM 786 O O . LYS A 1 94 ? -24.834 0.170 41.770 1.00 93.62 94 LYS A O 1
ATOM 791 N N . THR A 1 95 ? -26.227 1.299 40.449 1.00 91.38 95 THR A N 1
ATOM 792 C CA . THR A 1 95 ? -26.003 0.451 39.269 1.00 91.38 95 THR A CA 1
ATOM 793 C C . THR A 1 95 ? -25.962 1.295 37.999 1.00 91.38 95 THR A C 1
ATOM 795 O O . THR A 1 95 ? -26.435 2.433 37.978 1.00 91.38 95 THR A O 1
ATOM 798 N N . PHE A 1 96 ? -25.374 0.750 36.932 1.00 89.06 96 PHE A N 1
ATOM 799 C CA . PHE A 1 96 ? -25.364 1.407 35.627 1.00 89.06 96 PHE A CA 1
ATOM 800 C C . PHE A 1 96 ? -26.766 1.453 35.016 1.00 89.06 96 PHE A C 1
ATOM 802 O O . PHE A 1 96 ? -27.451 0.434 34.909 1.00 89.06 96 PHE A O 1
ATOM 809 N N . TYR A 1 97 ? -27.159 2.629 34.528 1.00 89.44 97 TYR A N 1
ATOM 810 C CA . TYR A 1 97 ? -28.368 2.766 33.727 1.00 89.44 97 TYR A CA 1
ATOM 811 C C . TYR A 1 97 ? -28.189 2.046 32.387 1.00 89.44 97 TYR A C 1
ATOM 813 O O . TYR A 1 97 ? -27.267 2.342 31.630 1.00 89.44 97 TYR A O 1
ATOM 821 N N . THR A 1 98 ? -29.081 1.103 32.090 1.00 87.00 98 THR A N 1
ATOM 822 C CA . THR A 1 98 ? -29.107 0.393 30.808 1.00 87.00 98 THR A CA 1
ATOM 823 C C . THR A 1 98 ? -30.473 0.609 30.175 1.00 87.00 98 THR A C 1
ATOM 825 O O . THR A 1 98 ? -31.472 0.077 30.660 1.00 87.00 98 THR A O 1
ATOM 828 N N . GLN A 1 99 ? -30.534 1.400 29.102 1.00 90.38 99 GLN A N 1
ATOM 829 C CA . GLN A 1 99 ? -31.767 1.567 28.341 1.00 90.38 99 GLN A CA 1
ATOM 830 C C . GLN A 1 99 ? -32.047 0.278 27.564 1.00 90.38 99 GLN A C 1
ATOM 832 O O . GLN A 1 99 ? -31.235 -0.139 26.739 1.00 90.38 99 GLN A O 1
ATOM 837 N N . ARG A 1 100 ? -33.183 -0.367 27.841 1.00 83.50 100 ARG A N 1
ATOM 838 C CA . ARG A 1 100 ? -33.682 -1.460 27.001 1.00 83.50 100 ARG A CA 1
ATOM 839 C C . ARG A 1 100 ? -34.383 -0.842 25.790 1.00 83.50 100 ARG A C 1
ATOM 841 O O . ARG A 1 100 ? -35.223 0.037 25.976 1.00 83.50 100 ARG A O 1
ATOM 848 N N . ILE A 1 101 ? -33.978 -1.262 24.593 1.00 74.62 101 ILE A N 1
ATOM 849 C CA . ILE A 1 101 ? -34.666 -0.975 23.325 1.00 74.62 101 ILE A CA 1
ATOM 850 C C . ILE A 1 101 ? -35.733 -2.045 23.120 1.00 74.62 101 ILE A C 1
ATOM 852 O O . ILE A 1 101 ? -35.417 -3.223 23.413 1.00 74.62 101 ILE A O 1
#

Foldseek 3Di:
DDDPVVVVVVVVVVVVVVVVVVVVVVVVVVVVVVVVVVVVVVVVVVVVVVVVVVVVVVVVVVVVVVVVVVVVVVVVVVVVVVVVVQVVQVVVVHHDDDDDD

Organism: Xenopus laevis (NCBI:txid8355)

Radius of gyration: 41.61 Å; chains: 1; bounding box: 86×10×112 Å

Secondary structure (DSSP, 8-state):
---HHHHHHHHHHHHHHHHHHHHHHHHHHHHHHHHHHHHHHHHHHHHHHHHHHHHHHHHHHHHHHHHHHHHHHHHHHHHHHHHHHHHHHHHTT--------

Sequence (101 aa):
MLSVNAQRQVQNTEMLWAAQRERQRERDLKSVSEWKEDLCGTMASRIERNHRATRKEEMELLHKELVMVRRAALHKLLQEEQQQYKDELNLQGKTFYTQRI

=== Feature glossary ===
The record interleaves many kinds of information about one protein. Here is each kind framed as the question it answers.

Q: What does the local fold look like, residue by residue?
A: A 3Di character summarizes, for each residue, the relative orientation of the Cα frame of its nearest spatial neighbor. Because it encodes fold topology rather than chemistry, 3Di alignments detect remote structural similarity that sequence alignment misses.

Q: Which residues are in helices, strands, or loops?
A: Secondary structure is the local, repeating backbone conformation. DSSP classifies it into eight states by reading the hydrogen-bond network: three helix types (H, G, I), two β types (E, B), two non-regular types (T, S), and unstructured coil (-).

Q: How big and how compact is the whole molecule?
A: Three whole-structure scalars: the radius of gyration (RMS distance of Cα from centroid, in Å), the count of Cα–Cα contacts (pairs closer than 8 Å and separated by more than four residues in sequence — i.e. tertiary, not local, contacts), and the bounding-box dimensions. Together they distinguish compact globular folds from extended fibres or disordered chains.

Q: How confident is the AlphaFold model at each residue?
A: For AlphaFold models, the B-factor field carries pLDDT — the model's own estimate of local accuracy on a 0–100 scale. Regions with pLDDT<50 should be treated as essentially unmodeled; they often correspond to intrinsically disordered segments.

Q: What family and function is it annotated with?
A: Functional annotations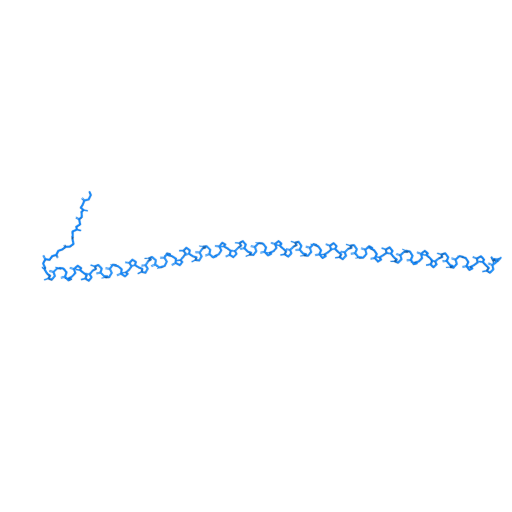 link the protein to curated databases. InterPro entries identify conserved domains and families by matching the sequence against member-database signatures (Pfam, PROSITE, CDD, …). Gene Ontology (GO) terms describe molecular function, biological process, and cellular component in a controlled vocabulary. CATH places the structure in a hierarchical fold classification (Class/Architecture/Topology/Homologous-superfamily). The organism is the source species.

Q: What known structures does this most resemble?
A: Nearest PDB neighbors are the top structural matches found by Foldseek when searching this structure against the entire Protein Data Bank. Each hit reports a TM-score (0 to 1; >0.5 almost always implies the same fold) and an E-value. These are *structural* homologs — they may share no detectable sequence similarity.

Q: Which residues are buried vs exposed?
A: Solvent-accessible surface area (SASA) is the area in Å² traced out by the centre of a 1.4 Å probe sphere (a water molecule) rolled over the protein's van der Waals surface (Shrake–Rupley / Lee–Richards construction). Buried residues have near-zero SASA; fully exposed residues can exceed 200 Å². The total SASA scales roughly with the number of surface residues.

Q: What are the backbone torsion angles?
A: φ (phi) and ψ (psi) are the two rotatable backbone dihedrals per residue: φ is the C(i-1)–N–Cα–C torsion, ψ is the N–Cα–C–N(i+1) torsion, both in degrees on (−180°, 180°]. α-helical residues cluster near (−60°, −45°); β-strand residues near (−120°, +130°). A Ramachandran plot is simply a scatter of (φ, ψ) for every residue.

Q: Are the domains correctly placed relative to each other?
A: Predicted aligned error is AlphaFold's pairwise confidence. Unlike pLDDT (per-residue), PAE is per-residue-pair and captures whether two parts of the structure are correctly placed relative to each other. Units are ångströms of expected positional error.

Q: What if only a Cα trace is available?
A: P-SEA three-stat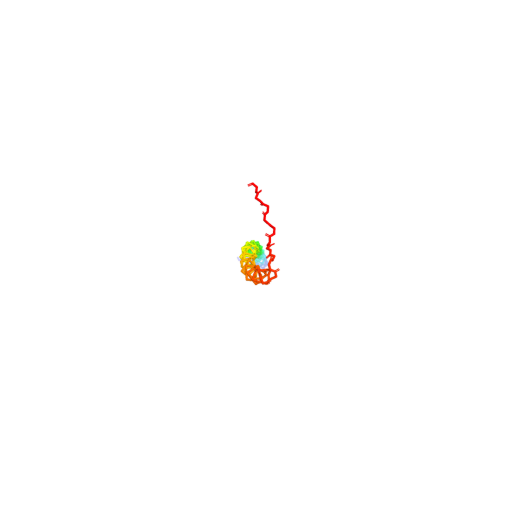e annotation labels each residue as helix, strand, or coil based purely on the geometry of the Cα trace. It serves as a fallback when the full backbone (and thus DSSP) is unavailable.

Q: What is the amino-acid chain?
A: This is the polypeptide sequence — one letter per residue, N-terminus first. Length ranges from a few dozen residues for small domains to over a thousand for large multi-domain proteins.

Q: What do the rendered images show?
A: The six renders are orthographic views along the three Cartesian axes in both directions. Representation (cartoon, sticks, or surface) and color scheme (sequence-rainbow or by-chain) vary across proteins so the training set covers all the common visualization conventions.

Q: What do the diagnostic plots show?
A: Plot images: a contact map (which residues are close in 3D, as an N×N binary image), a Ramachandran scatter (backbone torsion angles, revealing secondary-structure composition at a glance), and — for AlphaFold structures — a PAE heatmap (pairwise prediction confidence).

Q: How mobile is each atom in the crystal?
A: B-factor (Debye–Waller factor) reflects atomic displacement in the crystal lattice. It is an experimental observable (units Å²), not a prediction; low values mean the atom is pinned down, high values mean it moves or is heterogeneous across the crystal.

Q: Where is each backbone atom in 3D?
A: The mmCIF table is the protein's shape written out atom by atom. For each backbone N, Cα, C, and carbonyl O, it records an (x, y, z) coordinate triple in Å plus the residue type, chain letter, and residue number.